Protein AF-A0A1M5ZYL8-F1 (afdb_monomer)

Foldseek 3Di:
DDPQQDPVVRDGVCNVPDPCVPDQVSVCVPPPVVPDDPVVSVVVVVVVVVVVVVVVVVD

Radius of gyration: 13.86 Å; Cα contacts (8 Å, |Δi|>4): 20; chains: 1; bounding box: 25×18×38 Å

Structure (mmCIF, N/CA/C/O backbone):
data_AF-A0A1M5ZYL8-F1
#
_entry.id   AF-A0A1M5ZYL8-F1
#
loop_
_atom_site.group_PDB
_atom_site.id
_atom_site.type_symbol
_atom_site.label_atom_id
_atom_site.label_alt_id
_atom_site.label_comp_id
_atom_site.label_asym_id
_atom_site.label_entity_id
_atom_site.label_seq_id
_atom_site.pdbx_PDB_ins_code
_atom_site.Cartn_x
_atom_site.Cartn_y
_atom_site.Cartn_z
_atom_site.occupancy
_atom_site.B_iso_or_equiv
_atom_site.auth_seq_id
_atom_site.auth_comp_id
_atom_site.auth_asym_id
_atom_site.auth_atom_id
_atom_site.pdbx_PDB_model_num
ATOM 1 N N . MET A 1 1 ? -0.905 7.123 15.659 1.00 69.81 1 MET A N 1
ATOM 2 C CA . MET A 1 1 ? -1.977 6.136 15.931 1.00 69.81 1 MET A CA 1
ATOM 3 C C . MET A 1 1 ? -2.996 6.212 14.794 1.00 69.81 1 MET A C 1
ATOM 5 O O . MET A 1 1 ? -3.340 7.324 14.414 1.00 69.81 1 MET A O 1
ATOM 9 N N . CYS A 1 2 ? -3.395 5.088 14.183 1.00 91.69 2 CYS A N 1
ATOM 10 C CA . CYS A 1 2 ? -4.337 5.066 13.048 1.00 91.69 2 CYS A CA 1
ATOM 11 C C . CYS A 1 2 ? -5.788 5.052 13.552 1.00 91.69 2 CYS A C 1
ATOM 13 O O . CYS A 1 2 ? -6.149 4.155 14.306 1.00 91.69 2 CYS A O 1
ATOM 15 N N . LYS A 1 3 ? -6.622 6.012 13.125 1.00 92.94 3 LYS A N 1
ATOM 16 C CA . LYS A 1 3 ? -8.029 6.120 13.568 1.00 92.94 3 LYS A CA 1
ATOM 17 C C . LYS A 1 3 ? -8.975 5.078 12.953 1.00 92.94 3 LYS A C 1
ATOM 19 O O . LYS A 1 3 ? -10.071 4.895 13.459 1.00 92.94 3 LYS A O 1
ATOM 24 N N . TYR A 1 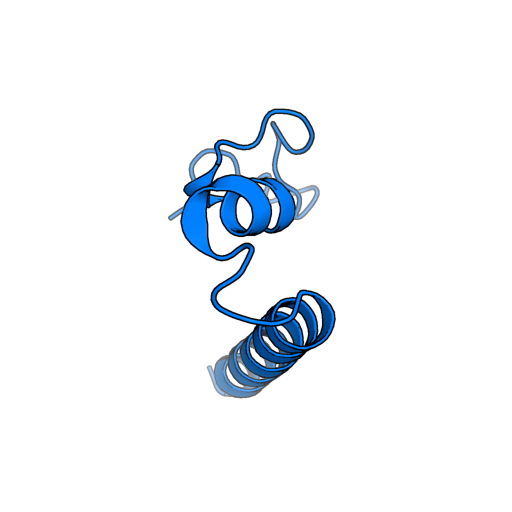4 ? -8.557 4.428 11.867 1.00 96.06 4 TYR A N 1
ATOM 25 C CA . TYR A 1 4 ? -9.329 3.398 11.160 1.00 96.06 4 TYR 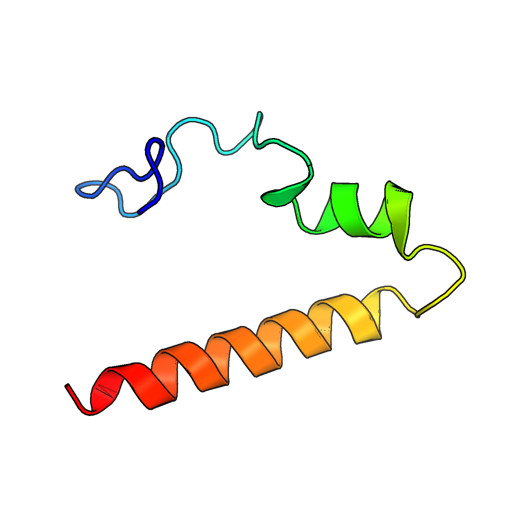A CA 1
ATOM 26 C C . TYR A 1 4 ? -8.863 1.975 11.497 1.00 96.06 4 TYR A C 1
ATOM 28 O O . TYR A 1 4 ? -9.283 1.019 10.853 1.00 96.06 4 TYR A O 1
ATOM 36 N N . TYR A 1 5 ? -7.946 1.823 12.457 1.00 95.94 5 TYR A N 1
ATOM 37 C CA . TYR A 1 5 ? -7.489 0.508 12.884 1.00 95.94 5 TYR A CA 1
ATOM 38 C C . TYR A 1 5 ? -8.539 -0.146 13.785 1.00 95.94 5 TYR A C 1
ATOM 40 O O . TYR A 1 5 ? -8.817 0.345 14.879 1.00 95.94 5 TYR A O 1
ATOM 48 N N . ASP A 1 6 ? -9.090 -1.263 13.326 1.00 95.94 6 ASP A N 1
ATOM 49 C CA . ASP A 1 6 ? -9.925 -2.153 14.119 1.00 95.94 6 ASP A CA 1
ATOM 50 C C . ASP A 1 6 ? -9.019 -3.110 14.902 1.00 95.94 6 ASP A C 1
ATOM 52 O O . ASP A 1 6 ? -8.378 -3.998 14.335 1.00 95.94 6 ASP A O 1
ATOM 56 N N . ALA A 1 7 ? -8.957 -2.929 16.222 1.00 93.50 7 A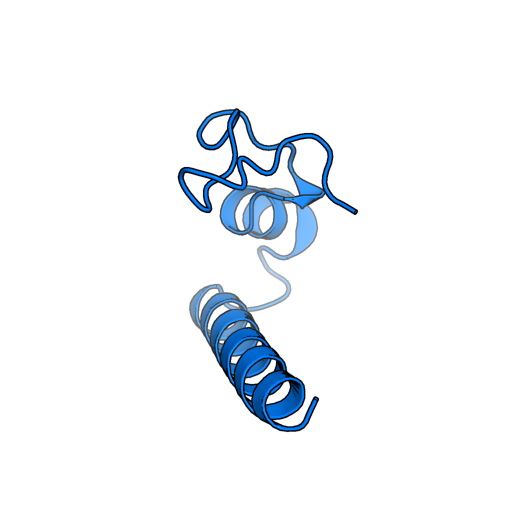LA A N 1
ATOM 57 C CA . ALA A 1 7 ? -8.117 -3.743 17.094 1.00 93.50 7 ALA A CA 1
ATOM 58 C C . ALA A 1 7 ? -8.646 -5.171 17.308 1.00 93.50 7 ALA A C 1
ATOM 60 O O . ALA A 1 7 ? -7.853 -6.057 17.628 1.00 93.50 7 ALA A O 1
ATOM 61 N N . GLN A 1 8 ? -9.952 -5.406 17.139 1.00 95.62 8 GLN A N 1
ATOM 62 C CA . GLN A 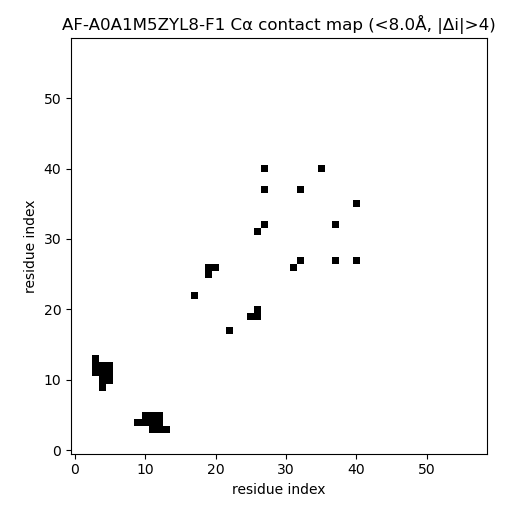1 8 ? -10.541 -6.738 17.281 1.00 95.62 8 GLN A CA 1
ATOM 63 C C . GLN A 1 8 ? -10.217 -7.589 16.055 1.00 95.62 8 GLN A C 1
ATOM 65 O O . GLN A 1 8 ? -9.719 -8.704 16.187 1.00 95.62 8 GLN A O 1
ATOM 70 N N . GLN A 1 9 ? -10.448 -7.036 14.863 1.00 95.19 9 GLN A N 1
ATOM 71 C CA . GLN A 1 9 ? -10.184 -7.720 13.595 1.00 95.19 9 GLN A CA 1
ATOM 72 C C . GLN A 1 9 ? -8.711 -7.641 13.177 1.00 95.19 9 GLN A C 1
ATOM 74 O O . GLN A 1 9 ? -8.270 -8.412 12.330 1.00 95.19 9 GLN A O 1
ATOM 79 N N . LYS A 1 10 ? -7.935 -6.721 13.769 1.00 92.81 10 LYS A N 1
ATOM 80 C CA . LYS A 1 10 ? -6.561 -6.378 13.363 1.00 92.81 10 LYS A CA 1
ATOM 81 C C . LYS A 1 10 ? -6.485 -5.917 11.900 1.00 92.81 10 LYS A C 1
ATOM 83 O O . LYS A 1 10 ? -5.495 -6.162 11.212 1.00 92.81 10 LYS A O 1
ATOM 88 N N . LEU A 1 11 ? -7.534 -5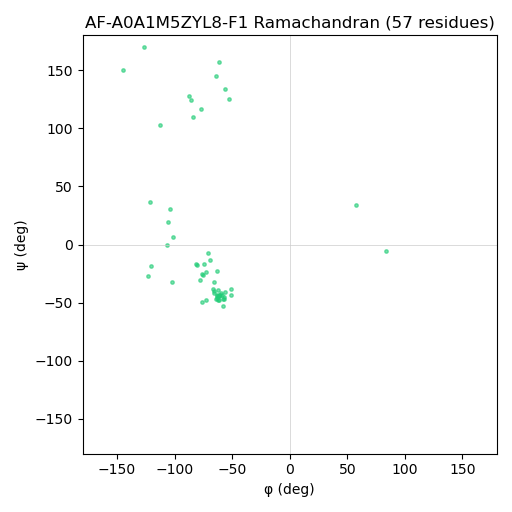.240 11.430 1.00 95.19 11 LEU A N 1
ATOM 89 C CA . LEU A 1 11 ? -7.700 -4.779 10.049 1.00 95.19 11 LEU A CA 1
ATOM 90 C C . LEU A 1 11 ? -7.991 -3.274 9.993 1.00 95.19 11 LEU A C 1
ATOM 92 O O . LEU A 1 11 ? -8.213 -2.618 11.007 1.00 95.19 11 LEU A O 1
ATOM 96 N N . CYS A 1 12 ? -7.957 -2.709 8.787 1.00 96.12 12 CYS A N 1
ATOM 97 C CA . CYS A 1 12 ? -8.419 -1.346 8.541 1.00 96.12 12 CYS A CA 1
ATOM 98 C C . CYS A 1 12 ? -9.922 -1.370 8.242 1.00 96.12 12 CYS A C 1
ATOM 100 O O . CYS A 1 12 ? -10.335 -2.086 7.333 1.00 96.12 12 CYS A O 1
ATOM 102 N N . SER A 1 13 ? -10.723 -0.565 8.938 1.00 97.19 13 SER A N 1
ATOM 103 C CA . SER A 1 13 ? -12.181 -0.515 8.748 1.00 97.19 13 SER A CA 1
ATOM 104 C C . SER A 1 13 ? -12.628 0.099 7.417 1.00 97.19 13 SER A C 1
ATOM 106 O O . SER A 1 13 ? -13.783 -0.044 7.039 1.00 97.19 13 SER A O 1
ATOM 108 N N . ILE A 1 14 ? -11.717 0.757 6.694 1.00 96.94 14 ILE A N 1
ATOM 109 C CA . ILE A 1 14 ? -11.956 1.356 5.371 1.00 96.94 14 ILE A CA 1
ATOM 110 C C . ILE A 1 14 ? -11.005 0.770 4.317 1.00 96.94 14 ILE A C 1
ATOM 112 O O . ILE A 1 14 ? -10.470 1.500 3.489 1.00 96.94 14 ILE A O 1
ATOM 116 N N . TYR A 1 15 ? -10.685 -0.528 4.402 1.00 94.81 15 TYR A N 1
ATOM 117 C CA . TYR A 1 15 ? -9.608 -1.154 3.619 1.00 94.81 15 TYR A CA 1
ATOM 118 C C . TYR A 1 15 ? -9.696 -0.875 2.109 1.00 94.81 15 TYR A C 1
ATOM 120 O O . TYR A 1 15 ? -8.671 -0.546 1.503 1.00 94.81 15 TYR A O 1
ATOM 128 N N . ASP A 1 16 ? -10.894 -0.954 1.534 1.00 95.69 16 ASP A N 1
ATOM 129 C CA . ASP A 1 16 ? -11.124 -0.752 0.098 1.00 95.69 16 ASP A CA 1
ATOM 130 C C . ASP A 1 16 ? -11.072 0.731 -0.306 1.00 95.69 16 ASP A C 1
ATOM 132 O O . ASP A 1 16 ? -10.692 1.069 -1.423 1.00 95.69 16 ASP A O 1
ATOM 136 N N . GLU A 1 17 ? -11.360 1.630 0.634 1.00 96.12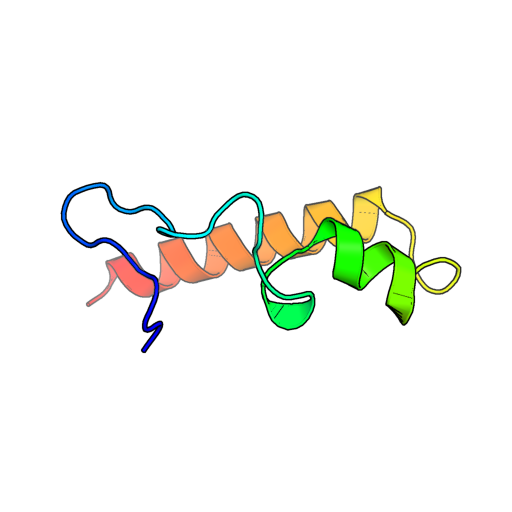 17 GLU A N 1
ATOM 137 C CA . GLU A 1 17 ? -11.430 3.085 0.440 1.00 96.12 17 GLU A CA 1
ATOM 138 C C . GLU A 1 17 ? -10.221 3.810 1.052 1.00 96.12 17 GLU A C 1
ATOM 140 O O . GLU A 1 17 ? -10.262 5.010 1.347 1.00 96.12 17 GLU A O 1
ATOM 145 N N . ARG A 1 18 ? -9.124 3.083 1.302 1.00 96.31 18 ARG A N 1
ATOM 146 C CA . ARG A 1 18 ? -7.943 3.653 1.956 1.00 96.31 18 ARG A CA 1
ATOM 147 C C . ARG A 1 18 ? -7.431 4.868 1.173 1.00 96.31 18 ARG A C 1
ATOM 149 O O . ARG A 1 18 ? -7.243 4.775 -0.041 1.00 96.31 18 ARG A O 1
ATOM 156 N N . PRO A 1 19 ? -7.122 5.988 1.860 1.00 95.94 19 PRO A N 1
ATOM 157 C CA . PRO A 1 19 ? -6.546 7.152 1.199 1.00 95.94 19 PRO A CA 1
ATOM 158 C C . PRO A 1 19 ? -5.200 6.784 0.571 1.00 95.94 19 PRO A C 1
ATOM 160 O O . PRO A 1 19 ? -4.522 5.871 1.043 1.00 95.94 19 PRO A O 1
ATOM 163 N N . ILE A 1 20 ? -4.771 7.546 -0.437 1.00 96.69 20 ILE A N 1
ATOM 164 C CA . ILE A 1 20 ? -3.550 7.258 -1.208 1.00 96.69 20 ILE A CA 1
ATOM 165 C C . ILE A 1 20 ? -2.309 7.022 -0.336 1.00 96.69 20 ILE A C 1
ATOM 167 O O . ILE A 1 20 ? -1.526 6.123 -0.609 1.00 96.69 20 ILE A O 1
ATOM 171 N N . ILE A 1 21 ? -2.157 7.767 0.761 1.00 92.69 21 ILE A N 1
ATOM 172 C CA . ILE A 1 21 ? -1.035 7.618 1.700 1.00 92.69 21 ILE A CA 1
ATOM 173 C C . ILE A 1 21 ? -1.000 6.245 2.400 1.00 92.69 21 ILE A C 1
ATOM 175 O O . IL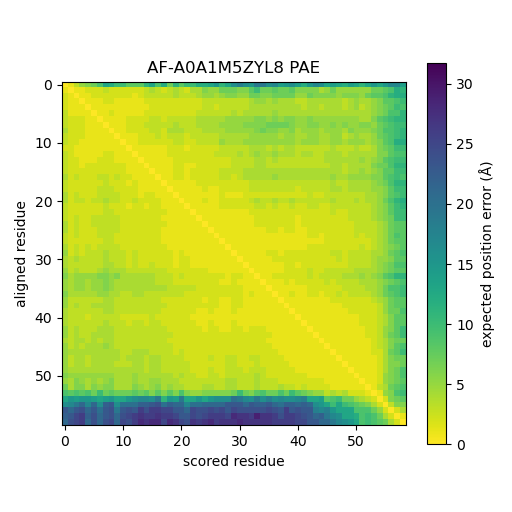E A 1 21 ? 0.050 5.813 2.864 1.00 92.69 21 ILE A O 1
ATOM 179 N N . CYS A 1 22 ? -2.136 5.551 2.477 1.00 93.94 22 CYS A N 1
ATOM 180 C CA . CYS A 1 22 ? -2.277 4.217 3.062 1.00 93.94 22 CYS A CA 1
ATOM 181 C C . CYS A 1 22 ? -2.470 3.111 2.009 1.00 93.94 22 CYS A C 1
ATOM 183 O O . CYS A 1 22 ? -2.618 1.945 2.387 1.00 93.94 22 CYS A O 1
ATOM 185 N N . ASN A 1 23 ? -2.503 3.454 0.717 1.00 96.00 23 ASN A N 1
ATOM 186 C CA . ASN A 1 23 ? -2.694 2.522 -0.389 1.00 96.00 23 ASN A CA 1
ATOM 187 C C . ASN A 1 23 ? -1.409 2.449 -1.228 1.00 96.00 23 ASN A C 1
ATOM 189 O O . ASN A 1 23 ? -1.103 3.351 -2.007 1.00 96.00 23 ASN A O 1
ATOM 193 N N . VAL A 1 24 ? -0.658 1.362 -1.039 1.00 95.75 24 VAL A N 1
ATOM 194 C CA . VAL A 1 24 ? 0.663 1.124 -1.648 1.00 95.75 24 VAL A CA 1
ATOM 195 C C . VAL A 1 24 ? 0.601 1.205 -3.177 1.00 95.75 24 VAL A C 1
ATOM 197 O O . VAL A 1 24 ? 1.459 1.831 -3.799 1.00 95.75 24 VAL A O 1
ATOM 200 N N . ASP A 1 25 ? -0.447 0.649 -3.781 1.00 96.38 25 ASP A N 1
ATOM 201 C CA . ASP A 1 25 ? -0.594 0.599 -5.236 1.00 96.38 25 ASP A CA 1
ATOM 202 C C . ASP A 1 25 ? -0.926 1.972 -5.816 1.00 96.38 25 ASP A C 1
ATOM 204 O O . ASP A 1 25 ? -0.269 2.432 -6.752 1.00 96.38 25 ASP A O 1
ATOM 208 N N . MET A 1 26 ? -1.898 2.672 -5.220 1.00 97.88 26 MET A N 1
ATOM 209 C CA . MET A 1 26 ? -2.254 4.025 -5.657 1.00 97.88 26 MET A CA 1
ATOM 210 C C . MET A 1 26 ? -1.087 4.999 -5.486 1.00 97.88 26 MET A C 1
ATOM 212 O O . MET A 1 26 ? -0.863 5.854 -6.345 1.00 97.88 26 MET A O 1
ATOM 216 N N . TYR A 1 27 ? -0.324 4.874 -4.396 1.00 97.62 27 TYR A N 1
ATOM 217 C CA . TYR A 1 27 ? 0.856 5.702 -4.178 1.00 97.62 27 TYR A CA 1
ATOM 218 C C . TYR A 1 27 ? 1.917 5.466 -5.257 1.00 97.62 27 TYR A C 1
ATOM 220 O O . TYR A 1 27 ? 2.467 6.439 -5.783 1.00 97.62 27 TYR A O 1
ATOM 228 N N . TYR A 1 28 ? 2.178 4.199 -5.606 1.00 98.38 28 TYR A N 1
ATOM 229 C CA . TYR A 1 28 ? 3.107 3.845 -6.675 1.00 98.38 28 TYR A CA 1
ATOM 230 C C . TYR A 1 28 ? 2.693 4.474 -8.008 1.00 98.38 28 TYR A C 1
ATOM 232 O O . TYR A 1 28 ? 3.497 5.191 -8.610 1.00 98.38 28 TYR A O 1
ATOM 240 N N . GLU A 1 29 ? 1.440 4.270 -8.433 1.00 98.19 29 GLU A N 1
ATOM 241 C CA . GLU A 1 29 ? 0.935 4.813 -9.700 1.00 98.19 29 GLU A CA 1
ATOM 242 C C . GLU A 1 29 ? 1.078 6.333 -9.775 1.00 98.19 29 GLU A C 1
ATOM 244 O O . GLU A 1 29 ? 1.525 6.856 -10.795 1.00 98.19 29 GLU A O 1
ATOM 249 N N . ALA A 1 30 ? 0.722 7.039 -8.700 1.00 97.94 30 ALA A N 1
ATOM 250 C CA . ALA A 1 30 ? 0.690 8.496 -8.702 1.00 97.94 30 ALA A CA 1
ATOM 251 C C . ALA A 1 30 ? 2.075 9.149 -8.565 1.00 97.94 30 ALA A C 1
ATOM 253 O O . ALA A 1 30 ? 2.274 10.253 -9.067 1.00 97.94 30 ALA A O 1
ATOM 254 N N . ASN A 1 31 ? 3.027 8.512 -7.870 1.00 97.69 31 ASN A N 1
ATOM 255 C CA . ASN A 1 31 ? 4.255 9.194 -7.437 1.00 97.69 31 ASN A CA 1
ATOM 256 C C . ASN A 1 31 ? 5.556 8.545 -7.915 1.00 97.69 31 ASN A C 1
ATOM 258 O O . ASN A 1 31 ? 6.573 9.243 -8.017 1.00 97.69 31 ASN A O 1
ATOM 262 N N . LEU A 1 32 ? 5.552 7.234 -8.161 1.00 97.50 32 LEU A N 1
ATOM 263 C CA . LEU A 1 32 ? 6.769 6.434 -8.332 1.00 97.50 32 LEU A CA 1
ATOM 264 C C . LEU A 1 32 ? 6.865 5.742 -9.691 1.00 97.50 32 LEU A C 1
ATOM 266 O O . LEU A 1 32 ? 7.967 5.374 -10.101 1.00 97.50 32 LEU A O 1
ATOM 270 N N . LYS A 1 33 ? 5.750 5.606 -10.412 1.00 97.62 33 LYS A N 1
ATOM 271 C CA . LYS A 1 33 ? 5.727 5.060 -11.768 1.00 97.62 33 LYS A CA 1
ATOM 272 C C . LYS A 1 33 ? 6.716 5.804 -12.668 1.00 97.62 33 LYS A C 1
ATOM 274 O O . LYS A 1 33 ? 6.682 7.028 -12.777 1.00 97.62 33 LYS A O 1
ATOM 279 N N . GLY A 1 34 ? 7.620 5.050 -13.292 1.00 97.50 34 GLY A N 1
ATOM 280 C CA . GLY A 1 34 ? 8.691 5.583 -14.140 1.00 97.50 34 GLY A CA 1
ATOM 281 C C . GLY A 1 34 ? 9.943 6.056 -13.390 1.00 97.50 34 GLY A C 1
ATOM 282 O O . GLY A 1 34 ? 10.930 6.387 -14.039 1.00 97.50 34 GLY A O 1
ATOM 283 N N . LYS A 1 35 ? 9.939 6.065 -12.049 1.00 98.06 35 LYS A N 1
ATOM 284 C CA . LYS A 1 35 ? 11.118 6.371 -11.211 1.00 98.06 35 LYS A CA 1
ATOM 285 C C . LYS A 1 35 ? 11.763 5.118 -10.625 1.00 98.06 35 LYS A C 1
ATOM 287 O O . LYS A 1 35 ? 12.969 5.094 -10.408 1.00 98.06 35 LYS A O 1
ATOM 292 N N . ILE A 1 36 ? 10.960 4.097 -10.346 1.00 97.50 36 ILE A N 1
ATOM 293 C CA . ILE A 1 36 ? 11.390 2.800 -9.827 1.00 97.50 36 ILE A CA 1
ATOM 294 C C . ILE A 1 36 ? 10.504 1.715 -10.435 1.00 97.50 36 ILE A C 1
ATOM 296 O O . ILE A 1 36 ? 9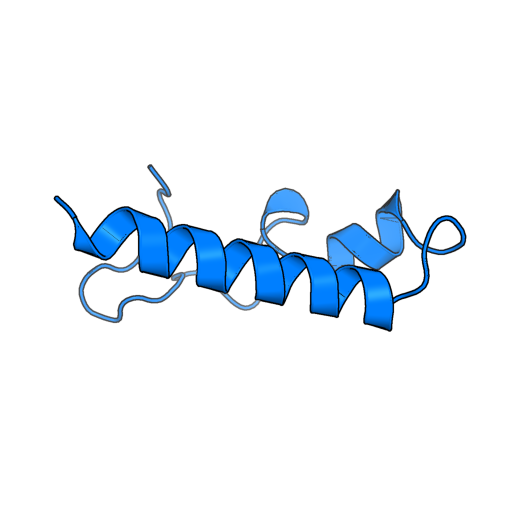.344 1.968 -10.758 1.00 97.50 36 ILE A O 1
ATOM 300 N N . ASP A 1 37 ? 11.060 0.521 -10.600 1.00 97.75 37 ASP A N 1
ATOM 301 C CA . ASP A 1 37 ? 10.293 -0.668 -10.953 1.00 97.75 37 ASP A CA 1
ATOM 302 C C . ASP A 1 37 ? 9.297 -1.035 -9.829 1.00 97.75 37 ASP A C 1
ATOM 304 O O . ASP A 1 37 ? 9.569 -0.854 -8.635 1.00 97.75 37 ASP A O 1
ATOM 308 N N . ARG A 1 38 ? 8.128 -1.550 -10.225 1.00 97.75 38 ARG A N 1
ATOM 309 C CA . ARG A 1 38 ? 7.052 -1.935 -9.306 1.00 97.75 38 ARG A CA 1
ATOM 310 C C . ARG A 1 38 ? 7.499 -3.065 -8.386 1.00 97.75 38 ARG A C 1
ATOM 312 O O . ARG A 1 38 ? 7.254 -2.982 -7.182 1.00 97.75 38 ARG A O 1
ATOM 319 N N . ASP A 1 39 ? 8.177 -4.074 -8.924 1.00 98.00 39 ASP A N 1
ATOM 320 C CA . ASP A 1 39 ? 8.593 -5.243 -8.148 1.00 98.00 39 ASP A CA 1
ATOM 321 C C . ASP A 1 39 ? 9.621 -4.844 -7.087 1.00 98.00 39 ASP A C 1
ATOM 323 O O . ASP A 1 39 ? 9.523 -5.237 -5.926 1.00 98.00 39 ASP A O 1
ATOM 327 N N . THR A 1 40 ? 10.549 -3.958 -7.444 1.00 98.19 40 THR A N 1
ATOM 328 C CA . THR A 1 40 ? 11.526 -3.361 -6.533 1.00 98.19 40 THR A CA 1
ATOM 329 C C . THR A 1 40 ? 10.833 -2.561 -5.431 1.00 98.19 40 THR A C 1
ATOM 331 O O . THR A 1 40 ? 11.196 -2.691 -4.257 1.00 98.19 40 THR A O 1
ATOM 334 N N . TYR A 1 41 ? 9.818 -1.757 -5.765 1.00 97.75 41 TYR A N 1
ATOM 335 C CA . TYR A 1 41 ? 9.038 -1.011 -4.775 1.00 97.75 41 TYR A CA 1
ATOM 336 C C . TYR A 1 41 ? 8.298 -1.946 -3.808 1.00 97.75 41 TYR A C 1
ATOM 338 O O . TYR A 1 41 ? 8.389 -1.768 -2.590 1.00 97.75 41 TYR A O 1
ATOM 346 N N . TYR A 1 42 ? 7.611 -2.972 -4.312 1.00 97.62 42 TYR A N 1
ATOM 347 C CA . TYR A 1 42 ? 6.919 -3.949 -3.471 1.00 97.62 42 TYR A CA 1
ATOM 348 C C . TYR A 1 42 ? 7.889 -4.742 -2.600 1.00 97.62 42 TYR A C 1
ATOM 350 O O . TYR A 1 42 ? 7.692 -4.818 -1.387 1.00 97.62 42 TYR A O 1
ATOM 358 N N . ASN A 1 43 ? 8.980 -5.253 -3.170 1.00 98.06 43 ASN A N 1
ATOM 359 C CA . ASN A 1 43 ? 9.994 -5.990 -2.424 1.00 98.06 43 ASN A CA 1
ATOM 360 C C . ASN A 1 43 ? 10.613 -5.130 -1.312 1.00 98.06 43 ASN A C 1
ATOM 362 O O . ASN A 1 43 ? 10.760 -5.582 -0.179 1.00 98.06 43 ASN A O 1
ATOM 366 N N . THR A 1 44 ? 10.899 -3.857 -1.593 1.00 96.75 44 THR A N 1
ATOM 367 C CA . THR A 1 44 ? 11.406 -2.923 -0.577 1.00 96.75 44 THR A CA 1
ATOM 368 C C . THR A 1 44 ? 10.405 -2.738 0.567 1.00 96.75 44 THR A C 1
ATOM 370 O O . THR A 1 44 ? 10.801 -2.794 1.733 1.00 96.75 44 THR A O 1
ATOM 373 N N . ASN A 1 45 ? 9.110 -2.580 0.265 1.00 95.75 45 ASN A N 1
ATOM 374 C CA . ASN A 1 45 ? 8.064 -2.504 1.291 1.00 95.75 45 ASN A CA 1
ATOM 375 C C . ASN A 1 45 ? 7.997 -3.782 2.143 1.00 95.75 45 ASN A C 1
ATOM 377 O O . ASN A 1 45 ? 7.926 -3.687 3.370 1.00 95.75 45 ASN A O 1
ATOM 381 N N . TYR A 1 46 ? 8.075 -4.967 1.527 1.00 96.06 46 TYR A N 1
ATOM 382 C CA . TYR A 1 46 ? 8.111 -6.242 2.252 1.00 96.06 46 TYR A CA 1
ATOM 383 C C . TYR A 1 46 ? 9.337 -6.354 3.164 1.00 96.06 46 TYR A C 1
ATOM 385 O O . TYR A 1 46 ? 9.189 -6.652 4.347 1.00 96.06 46 TYR A O 1
ATOM 393 N N . VAL A 1 47 ? 10.536 -6.039 2.665 1.00 96.44 47 VAL A N 1
ATOM 394 C CA . VAL A 1 47 ? 11.771 -6.069 3.466 1.00 96.44 47 VAL A CA 1
ATOM 395 C C . VAL A 1 47 ? 11.675 -5.134 4.673 1.00 96.44 47 VAL A C 1
ATOM 397 O O . VAL A 1 47 ? 12.071 -5.507 5.778 1.00 96.44 47 VAL A O 1
ATOM 400 N N . VAL A 1 48 ? 11.146 -3.921 4.494 1.00 94.31 48 VAL A N 1
ATOM 401 C CA . VAL A 1 48 ? 10.943 -2.983 5.608 1.00 94.31 48 VAL A CA 1
ATOM 402 C C . VAL A 1 48 ? 9.900 -3.516 6.593 1.00 94.31 48 VAL A C 1
ATOM 404 O O . VAL A 1 48 ? 10.125 -3.440 7.799 1.00 94.31 48 VAL A O 1
ATOM 407 N N . CYS A 1 49 ? 8.803 -4.104 6.111 1.00 93.38 49 CYS A N 1
ATOM 408 C CA . CYS A 1 49 ? 7.780 -4.722 6.956 1.00 93.38 49 CYS A CA 1
ATOM 409 C C . CYS A 1 49 ? 8.373 -5.811 7.866 1.00 93.38 49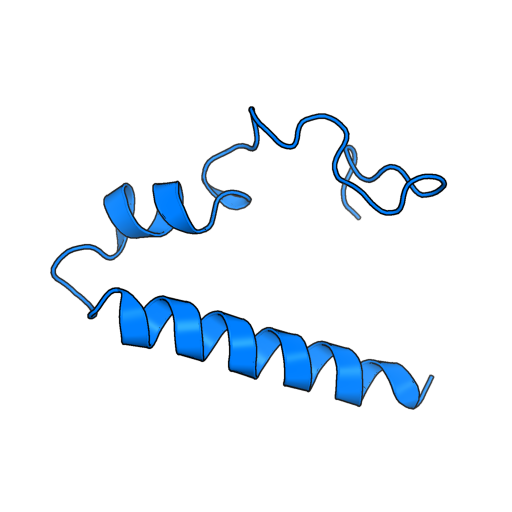 CYS A C 1
ATOM 411 O O . CYS A 1 49 ? 8.159 -5.789 9.079 1.00 93.38 49 CYS A O 1
ATOM 413 N N . GLU A 1 50 ? 9.192 -6.709 7.314 1.00 94.69 50 GLU A N 1
ATOM 414 C CA . GLU A 1 50 ? 9.846 -7.773 8.086 1.00 94.69 50 GLU A CA 1
ATOM 415 C C . GLU A 1 50 ? 10.871 -7.230 9.090 1.00 94.69 50 GLU A C 1
ATOM 417 O O . GLU A 1 50 ? 10.933 -7.693 10.234 1.00 94.69 50 GLU A O 1
ATOM 422 N N . LYS A 1 51 ? 11.625 -6.187 8.719 1.00 93.19 51 LYS A N 1
ATOM 423 C CA . LYS A 1 51 ? 12.526 -5.488 9.651 1.00 93.19 51 LYS A CA 1
ATOM 424 C C . LYS A 1 51 ? 11.763 -4.863 10.818 1.00 93.19 51 LYS A C 1
ATOM 426 O O . LYS A 1 51 ? 12.193 -4.994 11.965 1.00 93.19 51 LYS A O 1
ATOM 431 N N . LEU A 1 52 ? 10.629 -4.212 10.550 1.00 89.19 52 LEU A N 1
ATOM 432 C CA . LEU A 1 52 ? 9.788 -3.603 11.583 1.00 89.19 52 LEU A CA 1
ATOM 433 C C . LEU A 1 52 ? 9.222 -4.660 12.537 1.00 89.19 52 LEU A C 1
ATOM 435 O O . LEU A 1 52 ? 9.343 -4.494 13.747 1.00 89.19 52 LEU A O 1
ATOM 439 N N . LYS A 1 53 ? 8.688 -5.773 12.018 1.00 86.50 53 LYS A N 1
ATOM 440 C CA . LYS A 1 53 ? 8.213 -6.897 12.847 1.00 86.50 53 LYS A CA 1
ATOM 441 C C . LYS A 1 53 ? 9.326 -7.459 13.729 1.00 86.50 53 LYS A C 1
ATOM 443 O O . LYS A 1 53 ? 9.129 -7.610 14.928 1.00 86.50 53 LYS A O 1
ATOM 448 N N . SER A 1 54 ? 10.504 -7.696 13.152 1.00 87.38 54 SER A N 1
ATOM 449 C CA . SER A 1 54 ? 11.657 -8.265 13.864 1.00 87.38 54 SER A CA 1
ATOM 450 C C . SER A 1 54 ? 12.198 -7.331 14.952 1.00 87.38 54 SER A C 1
ATOM 452 O O . SER A 1 54 ? 12.655 -7.788 15.994 1.00 87.38 54 SER A O 1
ATOM 454 N N . THR A 1 55 ? 12.112 -6.014 14.741 1.00 72.62 55 THR A N 1
ATOM 455 C CA . THR A 1 55 ? 12.548 -5.006 15.723 1.00 72.62 55 THR A CA 1
ATOM 456 C C . THR A 1 55 ? 11.559 -4.871 16.888 1.00 72.62 55 THR A C 1
ATOM 458 O O . THR A 1 55 ? 11.956 -4.513 17.993 1.00 72.62 55 THR A O 1
ATOM 461 N N . ILE A 1 56 ? 10.278 -5.188 16.670 1.00 60.09 56 ILE A N 1
ATOM 462 C CA . ILE A 1 56 ? 9.223 -5.093 17.691 1.00 60.09 56 ILE A CA 1
ATOM 463 C C . ILE A 1 56 ? 9.223 -6.304 18.651 1.00 60.09 56 ILE A C 1
ATOM 465 O O . ILE A 1 56 ? 8.712 -6.180 19.756 1.00 60.09 56 ILE A O 1
ATOM 469 N N . ILE A 1 57 ? 9.861 -7.433 18.307 1.00 54.38 57 ILE A N 1
ATOM 470 C CA . ILE A 1 57 ? 9.906 -8.643 19.165 1.00 54.38 57 ILE A CA 1
ATOM 471 C C . ILE A 1 57 ? 10.798 -8.471 20.423 1.00 54.38 57 ILE A C 1
ATOM 473 O O . ILE A 1 57 ? 10.749 -9.299 21.325 1.00 54.38 57 ILE A O 1
ATOM 477 N N . ASN A 1 58 ? 11.547 -7.370 20.559 1.00 45.66 58 ASN A N 1
ATOM 478 C CA . ASN A 1 58 ? 12.371 -7.084 21.746 1.00 45.66 58 ASN A CA 1
ATOM 479 C C . ASN A 1 58 ? 11.768 -6.028 22.698 1.00 45.66 58 ASN A C 1
ATOM 481 O O . ASN A 1 58 ? 12.523 -5.280 23.325 1.00 45.66 58 ASN A O 1
ATOM 485 N N . LYS A 1 59 ? 10.437 -5.912 22.799 1.00 41.38 59 LYS A N 1
ATOM 486 C CA . LYS A 1 59 ? 9.799 -4.970 23.732 1.00 41.38 59 LYS A CA 1
ATOM 487 C C . LYS A 1 59 ? 8.636 -5.567 24.506 1.00 41.38 59 LYS A C 1
ATOM 489 O O . LYS A 1 59 ? 7.835 -6.295 23.884 1.00 41.38 59 LYS A O 1
#

pLDDT: mean 91.76, std 12.4, range [41.38, 98.38]

Organism: NCBI:txid1120997

Secondary structure (DSSP, 8-state):
--TTEETTTTEETTGGG--GGG-HHHHIIIIIBTTB-HHHHHHHHHHHHHHHHHHHTT-

Solvent-accessible surface area (backbone atoms only — not comparable to full-atom values): 3747 Å² total; per-residue (Å²): 134,71,91,49,58,36,80,87,79,70,42,56,79,47,65,93,73,47,55,53,95,75,27,72,66,58,38,36,66,76,75,33,63,92,77,53,58,68,67,59,53,52,52,50,51,50,55,51,51,54,52,52,55,64,63,56,74,80,113

InterPro domains:
  IPR005358 Putative zinc- or iron-chelating domain containing protein [PF03692] (2-49)

Mean predicted aligned error: 4.49 Å

Sequence (59 aa):
MCKYYDAQQKLCSIYDERPIICNVDMYYEANLKGKIDRDTYYNTNYVVCEKLKSTIINK